Protein AF-A0AAX2IQV3-F1 (afdb_monomer_lite)

Radius of gyration: 13.1 Å; chains: 1; bounding box: 25×26×42 Å

Organism: NCBI:txid246

Sequence (76 aa):
MNKTFNLLFFIKKNKIRTNGTAPIYLRITIDGKAADIAAKRYIGPQKWDGKAHKALGNSQEARTLNVYLKTLEQQV

Foldseek 3Di:
DDWDWDKAKDWDPVQQDPVQWTWIWIWIATPNDIDIHTLPDIDHPVQADHVVRAGDDDDPVRVVRRVSVVVVVVVD

InterPro domains:
  IPR035386 Arm, DNA-binding domain [PF17293] (9-75)

Structure (mmCIF, N/CA/C/O backbone):
data_AF-A0AAX2IQV3-F1
#
_entry.id   AF-A0AAX2IQV3-F1
#
loop_
_atom_site.group_PDB
_atom_site.id
_atom_site.type_symbol
_atom_site.label_atom_id
_atom_site.label_alt_id
_atom_site.label_comp_id
_atom_site.label_asym_id
_atom_site.label_entity_id
_atom_site.label_seq_id
_atom_site.pdbx_PDB_ins_code
_atom_site.Cartn_x
_atom_site.Cartn_y
_atom_site.Cartn_z
_atom_site.occupancy
_atom_site.B_iso_or_equiv
_atom_site.auth_seq_id
_atom_site.auth_comp_id
_atom_site.auth_asym_id
_a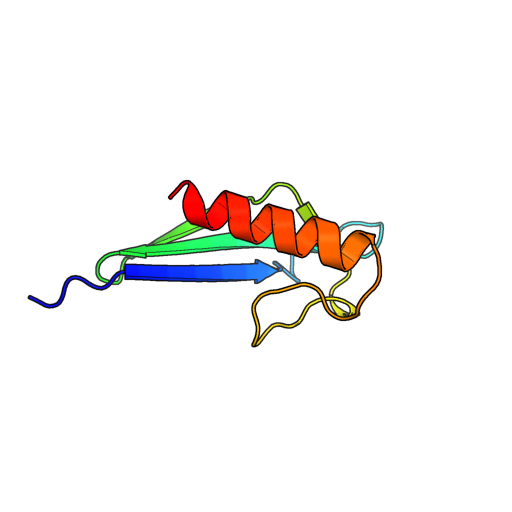tom_site.auth_atom_id
_atom_site.pdbx_PDB_model_num
ATOM 1 N N . MET A 1 1 ? -11.434 4.809 28.865 1.00 52.19 1 MET A N 1
ATOM 2 C CA . MET A 1 1 ? -11.587 4.139 27.554 1.00 52.19 1 MET A CA 1
ATOM 3 C C . MET A 1 1 ? -10.575 4.747 26.601 1.00 52.19 1 MET A C 1
ATOM 5 O O . MET A 1 1 ? -10.723 5.914 26.267 1.00 52.19 1 MET A O 1
ATOM 9 N N . ASN A 1 2 ? -9.539 4.003 26.211 1.00 63.09 2 ASN A N 1
ATOM 10 C CA . ASN A 1 2 ? -8.607 4.462 25.181 1.00 63.09 2 ASN A CA 1
ATOM 11 C C . ASN A 1 2 ? -9.229 4.156 23.825 1.00 63.09 2 ASN A C 1
ATOM 13 O O . ASN A 1 2 ? -9.235 2.999 23.408 1.00 63.09 2 ASN A O 1
ATOM 17 N N . LYS A 1 3 ? -9.785 5.182 23.172 1.00 77.25 3 LYS A N 1
ATOM 18 C CA . LYS A 1 3 ? -10.162 5.055 21.769 1.00 77.25 3 LYS A CA 1
ATOM 19 C C . LYS A 1 3 ? -8.878 4.976 20.957 1.00 77.25 3 LYS A C 1
ATOM 21 O O . LYS A 1 3 ? -8.087 5.916 20.985 1.00 77.25 3 LYS A O 1
ATOM 26 N N . THR A 1 4 ? -8.626 3.838 20.321 1.00 88.19 4 THR A N 1
ATOM 27 C CA . THR A 1 4 ? -7.395 3.633 19.543 1.00 88.19 4 THR A CA 1
ATOM 28 C C . THR A 1 4 ? -7.714 3.773 18.068 1.00 88.19 4 THR A C 1
ATOM 30 O O . THR A 1 4 ? -8.650 3.152 17.573 1.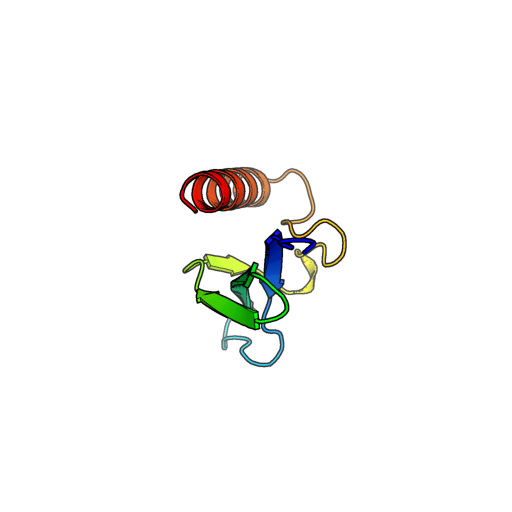00 88.19 4 THR A O 1
ATOM 33 N N . PHE A 1 5 ? -6.941 4.606 17.376 1.00 91.25 5 PHE A N 1
ATOM 34 C CA . PHE A 1 5 ? -7.033 4.811 15.938 1.00 91.25 5 PHE A CA 1
ATOM 35 C C . PHE A 1 5 ? -5.663 4.552 15.324 1.00 91.25 5 PHE A C 1
ATOM 37 O O . PHE A 1 5 ? -4.669 5.120 15.775 1.00 91.25 5 PHE A O 1
ATOM 44 N N . ASN A 1 6 ? -5.601 3.678 14.323 1.00 92.75 6 ASN A N 1
ATOM 45 C CA . ASN A 1 6 ? -4.366 3.385 13.607 1.00 92.75 6 ASN A CA 1
ATOM 46 C C . ASN A 1 6 ? -4.630 3.204 12.111 1.00 92.75 6 ASN A C 1
ATOM 48 O O . ASN A 1 6 ? -5.556 2.486 11.723 1.00 92.75 6 ASN A O 1
ATOM 52 N N . LEU A 1 7 ? -3.763 3.801 11.297 1.00 93.88 7 LEU A N 1
ATOM 53 C CA . LEU A 1 7 ? -3.733 3.679 9.847 1.00 93.88 7 LEU A CA 1
ATOM 54 C C . LEU A 1 7 ? -2.381 3.116 9.420 1.00 93.88 7 LEU A C 1
ATOM 56 O O . LEU A 1 7 ? -1.339 3.598 9.854 1.00 93.88 7 LEU A O 1
ATOM 60 N N . LEU A 1 8 ? -2.383 2.113 8.543 1.00 95.62 8 LEU A N 1
ATOM 61 C CA . LEU A 1 8 ? -1.149 1.665 7.897 1.00 95.62 8 LEU A CA 1
ATOM 62 C C . LEU A 1 8 ? -1.398 1.159 6.483 1.00 95.62 8 LEU A C 1
ATOM 64 O O . LEU A 1 8 ? -2.401 0.495 6.206 1.00 95.62 8 LEU A O 1
ATOM 68 N N . PHE A 1 9 ? -0.439 1.408 5.596 1.00 97.81 9 PHE A N 1
ATOM 69 C CA . PHE A 1 9 ? -0.440 0.835 4.256 1.00 97.81 9 PHE A CA 1
ATOM 70 C C . PHE A 1 9 ? 0.340 -0.474 4.208 1.00 97.81 9 PHE A C 1
ATOM 72 O O . PHE A 1 9 ? 1.399 -0.627 4.814 1.00 97.81 9 PHE A O 1
ATOM 79 N N . PHE A 1 10 ? -0.145 -1.437 3.439 1.00 97.88 10 PHE A N 1
ATOM 80 C CA . PHE A 1 10 ? 0.545 -2.706 3.245 1.00 97.88 10 PHE A CA 1
ATOM 81 C C . PHE A 1 10 ? 0.219 -3.309 1.883 1.00 97.88 10 PHE A C 1
ATOM 83 O O . PHE A 1 10 ? -0.786 -2.977 1.256 1.00 97.88 10 PHE A O 1
ATOM 90 N N . ILE A 1 11 ? 1.065 -4.229 1.426 1.00 98.12 11 ILE A N 1
ATOM 91 C CA . ILE A 1 11 ? 0.833 -4.986 0.194 1.00 98.12 11 ILE A CA 1
ATOM 92 C C . ILE A 1 11 ? 0.329 -6.393 0.504 1.00 98.12 11 ILE A C 1
ATOM 94 O O . ILE A 1 11 ? 0.857 -7.078 1.383 1.00 98.12 11 ILE A O 1
ATOM 98 N N . LYS A 1 12 ? -0.660 -6.876 -0.253 1.00 96.81 12 LYS A N 1
ATOM 99 C CA . LYS A 1 12 ? -1.100 -8.279 -0.165 1.00 96.81 12 LYS A CA 1
ATOM 100 C C . LYS A 1 12 ? -0.232 -9.149 -1.073 1.00 96.81 12 LYS A C 1
ATOM 102 O O . LYS A 1 12 ? -0.552 -9.355 -2.240 1.00 96.81 12 LYS A O 1
ATOM 107 N N . LYS A 1 13 ? 0.880 -9.663 -0.529 1.00 94.38 13 LYS A N 1
ATOM 108 C CA . LYS A 1 13 ? 1.834 -10.536 -1.251 1.00 94.38 13 LYS A CA 1
ATOM 109 C C . LYS A 1 13 ? 1.210 -11.851 -1.742 1.00 94.38 13 LYS A C 1
ATOM 111 O O . LYS A 1 13 ? 1.690 -12.426 -2.705 1.00 94.38 13 LYS A O 1
ATOM 116 N N . ASN A 1 14 ? 0.112 -12.294 -1.133 1.00 94.44 14 ASN A N 1
ATOM 117 C CA . ASN A 1 14 ? -0.673 -13.442 -1.596 1.00 94.44 14 ASN A CA 1
ATOM 118 C C . ASN A 1 14 ? -1.599 -13.125 -2.789 1.00 94.44 14 ASN A C 1
ATOM 120 O O . ASN A 1 14 ? -2.294 -14.013 -3.267 1.00 94.44 14 ASN A O 1
ATOM 124 N N . LYS A 1 15 ? -1.642 -11.870 -3.258 1.00 94.50 15 LYS A N 1
ATOM 125 C CA . LYS A 1 15 ? -2.440 -11.420 -4.411 1.00 94.50 15 LYS A CA 1
ATOM 126 C C . LYS A 1 15 ? -1.566 -10.779 -5.493 1.00 94.50 15 LYS A C 1
ATOM 128 O O . LYS A 1 15 ? -1.958 -9.782 -6.099 1.00 94.50 15 LYS A O 1
ATOM 133 N N . ILE A 1 16 ? -0.363 -11.312 -5.700 1.00 96.00 16 ILE A N 1
ATOM 134 C CA . ILE A 1 16 ? 0.529 -10.860 -6.771 1.00 96.00 16 ILE A CA 1
ATOM 135 C C . ILE A 1 16 ? -0.122 -11.154 -8.129 1.00 96.00 16 ILE A C 1
ATOM 137 O O . ILE A 1 16 ? -0.634 -12.243 -8.373 1.00 96.00 16 ILE A O 1
ATOM 141 N N . ARG A 1 17 ? -0.129 -10.148 -9.001 1.00 94.94 17 ARG A N 1
ATOM 142 C CA . ARG A 1 17 ? -0.604 -10.244 -10.383 1.00 94.94 17 ARG A CA 1
ATOM 143 C C . ARG A 1 17 ? 0.428 -10.940 -11.267 1.00 94.94 17 ARG A C 1
ATOM 145 O O . ARG A 1 17 ? 1.608 -10.984 -10.936 1.00 94.94 17 ARG A O 1
ATOM 152 N N . THR A 1 18 ? 0.003 -11.378 -12.451 1.00 95.50 18 THR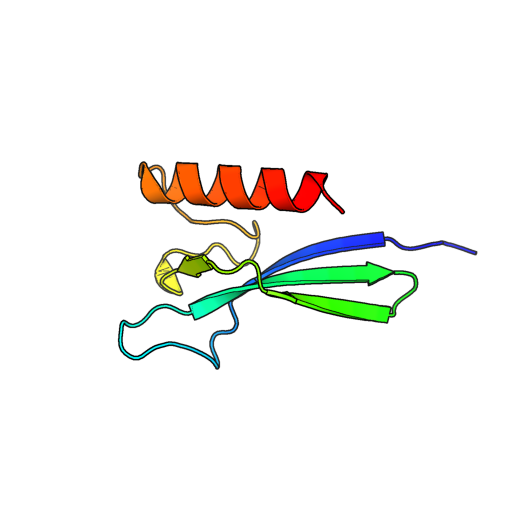 A N 1
ATOM 153 C CA . THR A 1 18 ? 0.881 -11.972 -13.479 1.00 95.50 18 THR A CA 1
ATOM 154 C C . THR A 1 18 ? 2.060 -11.074 -13.865 1.00 95.50 18 THR A C 1
ATOM 156 O O . THR A 1 18 ? 3.125 -11.574 -14.200 1.00 95.50 18 THR A O 1
ATOM 159 N N . ASN A 1 19 ? 1.914 -9.750 -13.749 1.00 95.00 19 ASN A N 1
ATOM 160 C CA . ASN A 1 19 ? 2.990 -8.780 -13.980 1.00 95.00 19 ASN A CA 1
ATOM 161 C C . ASN A 1 19 ? 3.957 -8.594 -12.785 1.00 95.00 19 ASN A C 1
ATOM 163 O O . ASN A 1 19 ? 4.736 -7.643 -12.772 1.00 95.00 19 ASN A O 1
ATOM 167 N N . GLY A 1 20 ? 3.868 -9.430 -11.745 1.00 95.62 20 GLY A N 1
ATOM 168 C CA . GLY A 1 20 ? 4.749 -9.394 -10.573 1.00 95.62 20 GLY A CA 1
ATOM 169 C C . GLY A 1 20 ? 4.435 -8.301 -9.543 1.00 95.62 20 GLY A C 1
ATOM 170 O O . GLY A 1 20 ? 5.182 -8.135 -8.580 1.00 95.62 20 GLY A O 1
ATOM 171 N N . THR A 1 21 ? 3.342 -7.547 -9.703 1.00 97.50 21 THR A N 1
ATOM 172 C CA . THR A 1 21 ? 2.952 -6.490 -8.750 1.00 97.50 21 THR A CA 1
ATOM 173 C C . THR A 1 21 ? 1.922 -6.975 -7.732 1.00 97.50 21 THR A C 1
ATOM 175 O O . THR A 1 21 ? 1.008 -7.729 -8.062 1.00 97.50 21 THR A O 1
ATOM 178 N N . ALA A 1 22 ? 2.038 -6.518 -6.485 1.00 98.06 22 ALA A N 1
ATOM 179 C CA . ALA A 1 22 ? 1.070 -6.762 -5.421 1.00 98.06 22 ALA A CA 1
ATOM 180 C C . ALA A 1 22 ? 0.164 -5.532 -5.215 1.00 98.06 22 ALA A C 1
ATOM 182 O O . ALA A 1 22 ? 0.643 -4.399 -5.331 1.00 98.06 22 ALA A O 1
ATOM 183 N N . PRO A 1 23 ? -1.130 -5.713 -4.893 1.00 98.06 23 PRO A N 1
ATOM 184 C CA . PRO A 1 23 ? -2.023 -4.608 -4.563 1.00 98.06 23 PRO A CA 1
ATOM 185 C C . PRO A 1 23 ? -1.677 -3.991 -3.208 1.00 98.06 23 PRO A C 1
ATOM 187 O O . PRO A 1 23 ? -1.396 -4.713 -2.246 1.00 98.06 23 PRO A O 1
ATOM 190 N N . ILE A 1 24 ? -1.789 -2.666 -3.129 1.00 98.25 24 ILE A N 1
ATOM 191 C CA . ILE A 1 24 ? -1.659 -1.880 -1.899 1.00 98.25 24 ILE A CA 1
ATOM 192 C C . ILE A 1 24 ? -3.038 -1.715 -1.247 1.00 98.25 24 ILE A C 1
ATOM 194 O O . ILE A 1 24 ? -4.038 -1.441 -1.919 1.00 98.25 24 ILE A O 1
ATOM 198 N N . TYR A 1 25 ? -3.077 -1.874 0.071 1.00 97.75 25 TYR A N 1
ATOM 199 C CA . TYR A 1 25 ? -4.246 -1.709 0.925 1.00 97.75 25 TYR A CA 1
ATOM 200 C C . TYR A 1 25 ? -3.932 -0.748 2.071 1.00 97.75 25 TYR A C 1
ATOM 202 O O . TYR A 1 25 ? -2.802 -0.711 2.554 1.00 97.75 25 TYR A O 1
ATOM 210 N N . LEU A 1 26 ? -4.949 -0.012 2.511 1.00 97.25 26 LEU A N 1
ATOM 211 C CA . LEU A 1 26 ? -4.966 0.733 3.764 1.00 97.25 26 LEU A CA 1
ATOM 212 C C . LEU A 1 26 ? -5.706 -0.105 4.806 1.00 97.25 26 LEU A C 1
ATOM 214 O O . LEU A 1 26 ? -6.834 -0.527 4.558 1.00 97.25 26 LEU A O 1
ATOM 218 N N . ARG A 1 27 ? -5.089 -0.345 5.960 1.00 96.88 27 ARG A N 1
ATOM 219 C CA . ARG A 1 27 ? -5.769 -0.897 7.131 1.00 96.88 27 ARG A CA 1
ATOM 220 C C . ARG A 1 27 ? -6.135 0.235 8.071 1.00 96.88 27 ARG A C 1
ATOM 222 O O . ARG A 1 27 ? -5.247 0.941 8.537 1.00 96.88 27 ARG A O 1
ATOM 229 N N . ILE A 1 28 ? -7.421 0.343 8.373 1.00 95.25 28 ILE A N 1
ATOM 230 C CA . ILE A 1 28 ? -7.969 1.249 9.379 1.00 95.25 28 ILE A CA 1
ATOM 231 C C . ILE A 1 28 ? -8.326 0.412 10.597 1.00 95.25 28 ILE A C 1
ATOM 233 O O . ILE A 1 28 ? -9.098 -0.534 10.469 1.00 95.25 28 ILE A O 1
ATOM 237 N N . THR A 1 29 ? -7.762 0.729 11.759 1.00 95.31 29 THR A N 1
ATOM 238 C CA . THR A 1 29 ? -8.100 0.074 13.029 1.00 95.31 29 THR A CA 1
ATOM 239 C C . THR A 1 29 ? -8.721 1.087 13.975 1.00 95.31 29 THR A C 1
ATOM 241 O O . THR A 1 29 ? -8.084 2.089 14.286 1.00 95.31 29 THR A O 1
ATOM 244 N N . ILE A 1 30 ? -9.943 0.810 14.431 1.00 93.88 30 ILE A N 1
ATOM 245 C CA . ILE A 1 30 ? -10.674 1.604 15.422 1.00 93.88 30 ILE A CA 1
ATOM 246 C C . ILE A 1 30 ? -11.062 0.672 16.563 1.00 93.88 30 ILE A C 1
ATOM 248 O O . ILE A 1 30 ? -11.742 -0.329 16.338 1.00 93.88 30 ILE A O 1
ATOM 252 N N . ASP A 1 31 ? -10.620 0.980 17.780 1.00 92.94 31 ASP A N 1
ATOM 253 C CA . ASP A 1 31 ? -10.975 0.236 18.997 1.00 92.94 31 ASP A CA 1
ATOM 254 C C . ASP A 1 31 ? -10.742 -1.282 18.864 1.00 92.94 31 ASP A C 1
ATOM 256 O O . ASP A 1 31 ? -11.578 -2.112 19.221 1.00 92.94 31 ASP A O 1
ATOM 260 N N . GLY A 1 32 ? -9.596 -1.648 18.279 1.00 90.62 32 GLY A N 1
ATOM 261 C CA . GLY A 1 32 ? -9.194 -3.039 18.039 1.00 90.62 32 GLY A CA 1
ATOM 262 C C . GLY A 1 32 ? -9.879 -3.726 16.850 1.00 90.62 32 GLY A C 1
ATOM 263 O O . GLY A 1 32 ? -9.508 -4.847 16.505 1.00 90.62 32 GLY A O 1
ATOM 264 N N . LYS A 1 33 ? -10.837 -3.074 16.180 1.00 93.94 33 LYS A N 1
ATOM 265 C CA . LYS A 1 33 ? -11.499 -3.594 14.976 1.00 93.94 33 LYS A CA 1
ATOM 266 C C . LYS A 1 33 ? -10.841 -3.025 13.728 1.00 93.94 33 LYS A C 1
ATOM 268 O O . LYS A 1 33 ? -10.751 -1.810 13.580 1.00 93.94 33 LYS A O 1
ATOM 273 N N . ALA A 1 34 ? -10.401 -3.901 12.828 1.00 95.06 34 ALA A N 1
ATOM 274 C CA . ALA A 1 34 ? -9.714 -3.514 11.602 1.00 95.06 34 ALA A CA 1
ATOM 275 C C . ALA A 1 34 ? -10.586 -3.705 10.354 1.00 95.06 34 ALA A C 1
ATOM 277 O O . ALA A 1 34 ? -11.282 -4.711 10.219 1.00 95.06 34 ALA A O 1
ATOM 278 N N . ALA A 1 35 ? -10.475 -2.772 9.413 1.00 95.25 35 ALA A N 1
ATOM 279 C CA . ALA A 1 35 ? -11.018 -2.867 8.065 1.00 95.25 35 ALA A CA 1
ATOM 280 C C . ALA A 1 35 ? -9.916 -2.582 7.037 1.00 95.25 35 ALA A C 1
ATOM 282 O O . ALA A 1 35 ? -9.086 -1.693 7.226 1.00 95.25 35 ALA A O 1
ATOM 283 N N . ASP A 1 36 ? -9.916 -3.336 5.938 1.00 96.06 36 ASP A N 1
ATOM 284 C CA . ASP A 1 36 ? -8.962 -3.172 4.842 1.00 96.06 36 ASP A CA 1
ATOM 285 C C . ASP A 1 36 ? -9.649 -2.503 3.641 1.00 96.06 36 ASP A C 1
ATOM 287 O O . ASP A 1 36 ? -1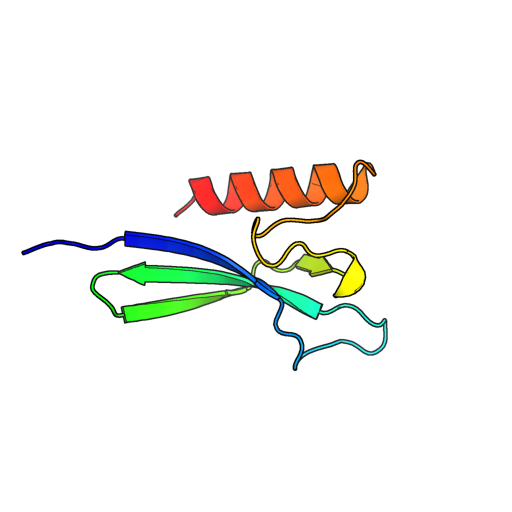0.593 -3.057 3.075 1.00 96.06 36 ASP A O 1
ATOM 291 N N . ILE A 1 37 ? -9.117 -1.374 3.178 1.00 94.31 37 ILE A N 1
ATOM 292 C CA . ILE A 1 37 ? -9.582 -0.657 1.984 1.00 94.31 37 ILE A CA 1
ATOM 293 C C . ILE A 1 37 ? -8.538 -0.792 0.876 1.00 94.31 37 ILE A C 1
ATOM 295 O O . ILE A 1 37 ? -7.339 -0.629 1.098 1.00 94.31 37 ILE A O 1
ATOM 299 N N . ALA A 1 38 ? -8.977 -1.104 -0.343 1.00 95.12 38 ALA A N 1
ATOM 300 C CA . ALA A 1 38 ? -8.076 -1.174 -1.488 1.00 95.12 38 ALA A CA 1
ATOM 301 C C . ALA A 1 38 ? -7.653 0.236 -1.930 1.00 95.12 38 ALA A C 1
ATOM 303 O O . ALA A 1 38 ? -8.496 1.034 -2.332 1.00 95.12 38 ALA A O 1
ATOM 304 N N . ALA A 1 39 ? -6.345 0.506 -1.976 1.00 95.69 39 ALA A N 1
ATOM 305 C CA . ALA A 1 39 ? -5.811 1.789 -2.448 1.00 95.69 39 ALA A CA 1
ATOM 306 C C . ALA A 1 39 ? -5.807 1.912 -3.987 1.00 95.69 39 ALA A C 1
ATOM 308 O O . ALA A 1 39 ? -5.314 2.892 -4.532 1.00 95.69 39 ALA A O 1
ATOM 309 N N . LYS A 1 40 ? -6.294 0.891 -4.715 1.00 95.19 40 LYS A N 1
ATOM 310 C CA . LYS A 1 40 ? -6.324 0.828 -6.195 1.00 95.19 40 LYS A CA 1
ATOM 311 C C . LYS A 1 40 ? -4.971 1.175 -6.846 1.00 95.19 40 LYS A C 1
ATOM 313 O O . LYS A 1 40 ? -4.897 1.770 -7.926 1.00 95.19 40 LYS A O 1
ATOM 318 N N . ARG A 1 41 ? -3.884 0.788 -6.177 1.00 96.88 41 ARG A N 1
ATOM 319 C CA . ARG A 1 41 ? -2.497 0.912 -6.631 1.00 96.88 41 ARG A CA 1
ATOM 320 C C . ARG A 1 41 ? -1.774 -0.408 -6.431 1.00 96.88 41 ARG A C 1
ATOM 322 O O . ARG A 1 41 ? -2.167 -1.227 -5.600 1.00 96.88 41 ARG A O 1
ATOM 329 N N . TYR A 1 42 ? -0.730 -0.603 -7.223 1.00 97.38 42 TYR A N 1
ATOM 330 C CA . TYR A 1 42 ? 0.043 -1.835 -7.274 1.00 97.38 42 TYR A CA 1
ATOM 331 C C . TYR A 1 42 ? 1.523 -1.492 -7.278 1.00 97.38 42 TYR A C 1
ATOM 333 O O . TYR A 1 42 ? 1.924 -0.491 -7.869 1.00 97.38 42 TYR A O 1
ATOM 341 N N . ILE A 1 43 ? 2.327 -2.325 -6.632 1.00 97.75 43 ILE A N 1
ATOM 342 C CA . ILE A 1 43 ? 3.775 -2.145 -6.566 1.00 97.75 43 ILE A CA 1
ATOM 343 C C . ILE A 1 43 ? 4.470 -3.505 -6.543 1.00 97.75 43 ILE A C 1
ATOM 345 O O . ILE A 1 43 ? 3.937 -4.480 -6.012 1.00 97.75 43 ILE A O 1
ATOM 349 N N . GLY A 1 44 ? 5.660 -3.588 -7.138 1.00 97.69 44 GLY A N 1
ATOM 350 C CA . GLY A 1 44 ? 6.518 -4.763 -6.987 1.00 97.69 44 GLY A CA 1
ATOM 351 C C . GLY A 1 44 ? 6.901 -4.954 -5.511 1.00 97.69 44 GLY A C 1
ATOM 352 O O . GLY A 1 44 ? 7.317 -3.974 -4.888 1.00 97.69 44 GLY A O 1
ATOM 353 N N . PRO A 1 45 ? 6.793 -6.164 -4.932 1.00 97.12 45 PRO A N 1
ATOM 354 C CA . PRO A 1 45 ? 7.113 -6.403 -3.522 1.00 97.12 45 PRO A CA 1
ATOM 355 C C . PRO A 1 45 ? 8.510 -5.936 -3.089 1.00 97.12 45 PRO A C 1
ATOM 357 O O . PRO A 1 45 ? 8.678 -5.476 -1.966 1.00 97.12 45 PRO A O 1
ATOM 360 N N . GLN A 1 46 ? 9.493 -6.010 -3.987 1.00 96.25 46 GLN A N 1
ATOM 361 C CA . GLN A 1 46 ? 10.871 -5.555 -3.788 1.00 96.25 46 GLN A CA 1
ATOM 362 C C . GLN A 1 46 ? 11.029 -4.027 -3.763 1.00 96.25 46 GLN A C 1
ATOM 364 O O . GLN A 1 46 ? 12.048 -3.523 -3.309 1.00 96.25 46 GLN A O 1
ATOM 369 N N . LYS A 1 47 ? 10.034 -3.283 -4.260 1.00 97.06 47 LYS A N 1
ATOM 370 C CA . LYS A 1 47 ? 10.002 -1.812 -4.250 1.00 97.06 47 LYS A CA 1
ATOM 371 C C . LYS A 1 47 ? 9.170 -1.260 -3.087 1.00 97.06 47 LYS A C 1
ATOM 373 O O . LYS A 1 47 ? 8.935 -0.058 -3.038 1.00 97.06 47 LYS A O 1
ATOM 378 N N . TRP A 1 48 ? 8.696 -2.108 -2.175 1.00 98.00 48 TRP A N 1
ATOM 379 C CA . TRP A 1 48 ? 7.872 -1.709 -1.037 1.00 98.00 48 TRP A CA 1
ATOM 380 C C . TRP A 1 48 ? 8.656 -1.778 0.272 1.00 98.00 48 TRP A C 1
ATOM 382 O O . TRP A 1 48 ? 9.227 -2.816 0.606 1.00 98.00 48 TRP A O 1
ATOM 392 N N . ASP A 1 49 ? 8.621 -0.699 1.047 1.00 97.44 49 ASP A N 1
ATOM 393 C CA . ASP A 1 49 ? 9.110 -0.670 2.418 1.00 97.44 49 ASP A CA 1
ATOM 394 C C . ASP A 1 49 ? 7.980 -1.081 3.365 1.00 97.44 49 ASP A C 1
ATOM 396 O O . ASP A 1 49 ? 7.045 -0.324 3.631 1.00 97.44 49 ASP A O 1
ATOM 400 N N . GLY A 1 50 ? 8.062 -2.309 3.879 1.00 95.75 50 GLY A N 1
ATOM 401 C CA . GLY A 1 50 ? 7.076 -2.840 4.818 1.00 95.75 50 GLY A CA 1
ATOM 402 C C . GLY A 1 50 ? 7.082 -2.162 6.188 1.00 95.75 50 GLY A C 1
ATOM 403 O O . GLY A 1 50 ? 6.060 -2.215 6.863 1.00 95.75 50 GLY A O 1
ATOM 404 N N . LYS A 1 51 ? 8.198 -1.540 6.592 1.00 95.06 51 LYS A N 1
ATOM 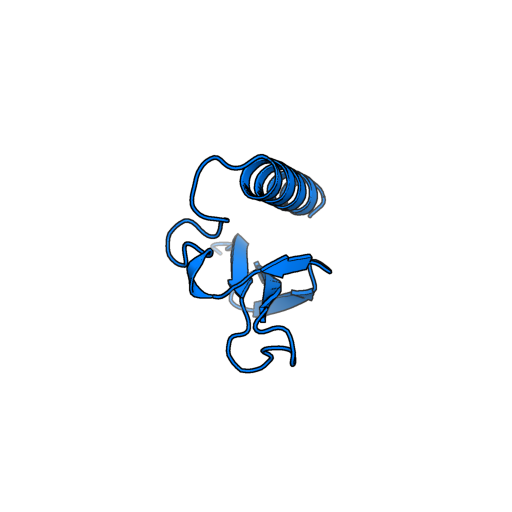405 C CA . LYS A 1 51 ? 8.324 -0.855 7.886 1.00 95.06 51 LYS A CA 1
ATOM 406 C C . LYS A 1 51 ? 7.868 0.594 7.787 1.00 95.06 51 LYS A C 1
ATOM 408 O O . LYS A 1 51 ? 7.189 1.083 8.677 1.00 95.06 51 LYS A O 1
ATOM 413 N N . ALA A 1 52 ? 8.233 1.269 6.700 1.00 95.50 52 ALA A N 1
ATOM 414 C CA . ALA A 1 52 ? 7.851 2.660 6.466 1.00 95.50 52 ALA A CA 1
ATOM 415 C C . ALA A 1 52 ? 6.511 2.816 5.724 1.00 95.50 52 ALA A C 1
ATOM 417 O O . ALA A 1 52 ? 6.111 3.943 5.442 1.00 95.50 52 ALA A O 1
ATOM 418 N N . HIS A 1 53 ? 5.841 1.708 5.381 1.00 96.88 53 HIS A N 1
ATOM 419 C CA . HIS A 1 53 ? 4.536 1.674 4.713 1.00 96.88 53 HIS A CA 1
ATOM 420 C C . HIS A 1 53 ? 4.479 2.498 3.413 1.00 96.88 53 HIS A C 1
ATOM 422 O O . HIS A 1 53 ? 3.478 3.155 3.121 1.00 96.88 53 HIS A O 1
ATOM 428 N N . LYS A 1 54 ? 5.559 2.476 2.621 1.00 97.06 54 LYS A N 1
ATOM 429 C CA . LYS A 1 54 ? 5.708 3.327 1.430 1.00 97.06 54 LYS A CA 1
ATOM 430 C C . LYS A 1 54 ? 6.553 2.676 0.336 1.00 97.06 54 LYS A C 1
ATOM 432 O O . LYS A 1 54 ? 7.231 1.677 0.561 1.00 97.06 54 LYS A O 1
ATOM 437 N N . ALA A 1 55 ? 6.546 3.257 -0.859 1.00 97.88 55 ALA A N 1
ATOM 438 C CA . ALA A 1 55 ? 7.449 2.863 -1.934 1.00 97.88 55 ALA A CA 1
ATOM 439 C C . ALA A 1 55 ? 8.906 3.253 -1.619 1.00 97.88 55 ALA A C 1
ATOM 441 O O . ALA A 1 55 ? 9.168 4.357 -1.131 1.00 97.88 55 ALA A O 1
ATOM 442 N N . LEU A 1 56 ? 9.838 2.352 -1.935 1.00 97.00 56 LEU A N 1
ATOM 443 C CA . LEU A 1 56 ? 11.286 2.535 -1.829 1.00 97.00 56 LEU A CA 1
ATOM 444 C C . LEU A 1 56 ? 11.839 3.380 -2.983 1.00 97.00 56 LEU A C 1
ATOM 446 O O . LEU A 1 56 ? 11.352 3.323 -4.114 1.00 97.00 56 LEU A O 1
ATOM 450 N N . GLY A 1 57 ? 12.938 4.082 -2.703 1.00 92.50 57 GLY A N 1
ATOM 451 C CA . GLY A 1 57 ? 13.703 4.837 -3.693 1.00 92.50 57 GLY A CA 1
ATOM 452 C C . GLY A 1 57 ? 13.152 6.232 -3.995 1.00 92.50 57 GLY A C 1
ATOM 453 O O . GLY A 1 57 ? 12.208 6.711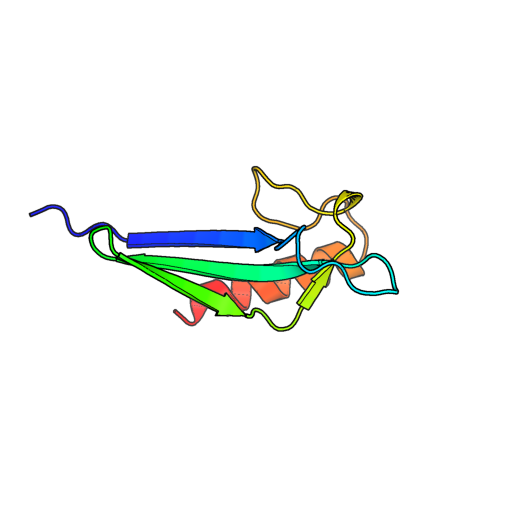 -3.372 1.00 92.50 57 GLY A O 1
ATOM 454 N N . ASN A 1 58 ? 13.789 6.889 -4.968 1.00 93.19 58 ASN A N 1
ATOM 455 C CA . ASN A 1 58 ? 13.565 8.295 -5.323 1.00 93.19 58 ASN A CA 1
ATOM 456 C C . ASN A 1 58 ? 13.079 8.492 -6.767 1.00 93.19 58 ASN A C 1
ATOM 458 O O . ASN A 1 58 ? 13.123 9.612 -7.274 1.00 93.19 58 ASN A O 1
ATOM 462 N N . SER A 1 59 ? 12.640 7.422 -7.438 1.00 95.12 59 SER A N 1
ATOM 463 C CA . SER A 1 59 ? 12.094 7.538 -8.792 1.00 95.12 59 SER A CA 1
ATOM 464 C C . SER A 1 59 ? 10.814 8.374 -8.789 1.00 95.12 59 SER A C 1
ATOM 466 O O . SER A 1 59 ? 10.137 8.501 -7.761 1.00 95.12 59 SER A O 1
ATOM 468 N N . GLN A 1 60 ? 10.471 8.943 -9.943 1.00 96.19 60 GLN A N 1
ATOM 469 C CA . GLN A 1 60 ? 9.261 9.747 -10.066 1.00 96.19 60 GLN A CA 1
ATOM 470 C C . GLN A 1 60 ? 8.013 8.927 -9.709 1.00 96.19 60 GLN A C 1
ATOM 472 O O . GLN A 1 60 ? 7.146 9.411 -8.989 1.00 96.19 60 GLN A O 1
ATOM 477 N N . GLU A 1 61 ? 7.962 7.654 -10.104 1.00 94.69 61 GLU A N 1
ATOM 478 C CA . GLU A 1 61 ? 6.859 6.745 -9.780 1.00 94.69 61 GLU A CA 1
ATOM 479 C C . GLU A 1 61 ? 6.749 6.491 -8.274 1.00 94.69 61 GLU A C 1
ATOM 481 O O . GLU A 1 61 ? 5.645 6.515 -7.730 1.00 94.69 61 GLU A O 1
ATOM 486 N N . ALA A 1 62 ? 7.878 6.275 -7.586 1.00 96.88 62 ALA A N 1
ATOM 487 C CA . ALA A 1 62 ? 7.894 6.078 -6.137 1.00 96.88 62 ALA A CA 1
ATOM 488 C C . ALA A 1 62 ? 7.399 7.332 -5.404 1.00 96.88 62 ALA A C 1
ATOM 490 O O . ALA A 1 62 ? 6.568 7.238 -4.499 1.00 96.88 62 ALA A O 1
ATOM 491 N N . ARG A 1 63 ? 7.849 8.518 -5.833 1.00 97.38 63 ARG A N 1
ATOM 492 C CA . ARG A 1 63 ? 7.407 9.806 -5.279 1.00 97.38 63 ARG A CA 1
ATOM 493 C C . ARG A 1 63 ? 5.914 10.030 -5.504 1.00 97.38 63 ARG A C 1
ATOM 495 O O . ARG A 1 63 ? 5.200 10.300 -4.544 1.00 97.38 63 ARG A O 1
ATOM 502 N N . THR A 1 64 ? 5.429 9.863 -6.733 1.00 97.38 64 THR A N 1
ATOM 503 C CA . THR A 1 64 ? 4.007 10.024 -7.070 1.00 97.38 64 THR A CA 1
ATOM 504 C C . THR A 1 64 ? 3.126 9.038 -6.306 1.00 97.38 64 THR A C 1
ATOM 506 O O . THR A 1 64 ? 2.075 9.429 -5.800 1.00 97.38 64 THR A O 1
ATOM 509 N N . LEU A 1 65 ? 3.551 7.778 -6.164 1.00 97.75 65 LEU A N 1
ATOM 510 C CA . LEU A 1 65 ? 2.823 6.797 -5.362 1.00 97.75 65 LEU A CA 1
ATOM 511 C C . LEU A 1 65 ? 2.775 7.207 -3.886 1.00 97.75 65 LEU A C 1
ATOM 513 O O . LEU A 1 65 ? 1.703 7.190 -3.292 1.00 97.75 65 LEU A O 1
ATOM 517 N N . ASN A 1 66 ? 3.898 7.625 -3.304 1.00 97.44 66 ASN A N 1
ATOM 518 C CA . ASN A 1 66 ? 3.946 8.047 -1.904 1.00 97.44 66 ASN A CA 1
ATOM 519 C C . ASN A 1 66 ? 3.086 9.293 -1.640 1.00 97.44 66 ASN A C 1
ATOM 521 O O . ASN A 1 66 ? 2.400 9.350 -0.623 1.00 97.44 66 ASN A O 1
ATOM 525 N N . VAL A 1 67 ? 3.065 10.256 -2.568 1.00 97.19 67 VAL A N 1
ATOM 526 C CA . VAL A 1 67 ? 2.153 11.411 -2.503 1.00 97.19 67 VAL A CA 1
ATOM 527 C C . VAL A 1 67 ? 0.698 10.948 -2.547 1.00 97.19 67 VAL A C 1
ATOM 529 O O . VAL A 1 67 ? -0.090 11.361 -1.704 1.00 97.19 67 VAL A O 1
ATOM 532 N N . TYR A 1 68 ? 0.350 10.044 -3.467 1.00 97.00 68 TYR A N 1
ATOM 533 C CA . TYR A 1 68 ? -1.004 9.495 -3.561 1.00 97.00 68 TYR A CA 1
ATOM 534 C C . TYR A 1 68 ? -1.452 8.804 -2.265 1.00 97.00 68 TYR A C 1
ATOM 536 O O . TYR A 1 68 ? -2.561 9.053 -1.796 1.00 97.00 68 TYR A O 1
ATOM 544 N N . LEU A 1 69 ? -0.600 7.958 -1.673 1.00 96.56 69 LEU A N 1
ATOM 545 C CA . LEU A 1 69 ? -0.911 7.276 -0.412 1.00 96.56 69 LEU A CA 1
ATOM 546 C C . LEU A 1 69 ? -1.126 8.281 0.725 1.00 96.56 69 LEU A C 1
ATOM 548 O O . LEU A 1 69 ? -2.092 8.152 1.469 1.00 96.56 69 LEU A O 1
ATOM 552 N N . LYS A 1 70 ? -0.294 9.326 0.795 1.00 95.44 70 LYS A N 1
ATOM 553 C CA . LYS A 1 70 ? -0.442 10.406 1.776 1.00 95.44 70 LYS A CA 1
ATOM 554 C C . LYS A 1 70 ? -1.752 11.180 1.604 1.00 95.44 70 LYS A C 1
ATOM 556 O O . LYS A 1 70 ? -2.409 11.491 2.588 1.00 95.44 70 LYS A O 1
ATOM 561 N N . THR A 1 71 ? -2.158 11.479 0.371 1.00 95.44 71 THR A N 1
ATOM 562 C CA . THR A 1 71 ? -3.456 12.123 0.108 1.00 95.44 71 THR A CA 1
ATOM 563 C C . THR A 1 71 ? -4.620 11.226 0.523 1.00 95.44 71 THR A C 1
ATOM 565 O O . THR A 1 71 ? -5.587 11.719 1.088 1.00 95.44 71 THR A O 1
ATOM 568 N N . LEU A 1 72 ? -4.533 9.917 0.271 1.00 93.62 72 LEU A N 1
ATOM 569 C CA . LEU A 1 72 ? -5.581 8.967 0.650 1.00 93.62 72 LEU A CA 1
ATOM 570 C C . LEU A 1 72 ? -5.719 8.857 2.175 1.00 93.62 72 LEU A C 1
ATOM 572 O O . LEU A 1 72 ? -6.832 8.809 2.682 1.00 93.62 72 LEU A O 1
ATOM 576 N N . GLU A 1 73 ? -4.601 8.869 2.900 1.00 91.69 73 GLU A N 1
ATOM 577 C CA . GLU A 1 73 ? -4.580 8.903 4.367 1.00 91.69 73 GLU A CA 1
ATOM 578 C C . GLU A 1 73 ? -5.284 10.143 4.938 1.00 91.69 73 GLU A C 1
ATOM 580 O O . GLU A 1 73 ? -6.007 10.031 5.918 1.00 91.69 73 GLU A O 1
ATOM 585 N N . GLN A 1 74 ? -5.135 11.308 4.300 1.00 91.00 74 GLN A N 1
ATOM 586 C CA . GLN A 1 74 ? -5.769 12.563 4.728 1.00 91.00 74 GLN A CA 1
ATOM 587 C C . GLN A 1 74 ? -7.289 12.621 4.496 1.00 91.00 74 GLN A C 1
ATOM 589 O O . GLN A 1 74 ? -7.933 13.562 4.954 1.00 91.00 74 GLN A O 1
ATOM 594 N N . GLN A 1 75 ? -7.857 11.673 3.746 1.00 85.25 75 GLN A N 1
ATOM 595 C CA . GLN A 1 75 ? -9.290 11.618 3.429 1.00 85.25 75 GLN A CA 1
ATOM 596 C C . GLN A 1 75 ? -10.096 10.714 4.374 1.00 85.25 75 GLN A C 1
ATOM 598 O O . GLN A 1 75 ? -11.311 10.603 4.203 1.00 85.25 75 GLN A O 1
ATOM 603 N N . VAL A 1 76 ? -9.426 10.043 5.313 1.00 79.19 76 VAL A N 1
ATOM 604 C CA . VAL A 1 76 ? -10.025 9.156 6.323 1.00 79.19 76 VAL A CA 1
ATOM 605 C C . VAL A 1 76 ? -10.224 9.916 7.623 1.00 79.19 76 VAL A C 1
ATOM 607 O O . VAL A 1 76 ? -11.312 9.747 8.215 1.00 79.19 76 VAL A O 1
#

pLDDT: mean 94.07, std 7.05, range [52.19, 98.25]

Secondary structure (DSSP, 8-state):
----EEEEEEE-GGG--TTSPEEEEEEEEETTEEEEEEEEEEE-GGGEETTTTEE-SS-HHHHHHHHHHHHHHTT-